Protein AF-A0A7W0YZZ7-F1 (afdb_monomer_lite)

pLDDT: mean 89.75, std 12.59, range [52.62, 98.5]

Radius of gyration: 14.71 Å; chains: 1; bounding box: 35×24×35 Å

Sequence (88 aa):
EGIAARTGGSAFRLEDLDDPELNVRYGSWYLRHLLDKYGSEERALAAYNGGQGNVDRGVMYPETRHYVDRVLELRGIYREAYASELGE

Structure (mmCIF, N/CA/C/O backbone):
data_AF-A0A7W0YZZ7-F1
#
_entry.id   AF-A0A7W0YZZ7-F1
#
loop_
_atom_site.group_PDB
_atom_site.id
_atom_site.type_symbol
_atom_site.label_atom_id
_atom_site.label_alt_id
_atom_site.label_comp_id
_atom_site.label_asym_id
_atom_site.label_entity_id
_atom_site.label_seq_id
_atom_site.pdbx_PDB_ins_code
_atom_site.Cartn_x
_atom_site.Cartn_y
_atom_site.Cartn_z
_atom_site.occupancy
_atom_site.B_iso_or_equiv
_atom_site.auth_seq_id
_atom_site.auth_comp_id
_atom_site.auth_asym_id
_atom_site.auth_atom_id
_atom_site.pdbx_PDB_model_num
ATOM 1 N N . GLU A 1 1 ? -4.348 -14.663 -16.794 1.00 53.47 1 GLU A N 1
ATOM 2 C CA . GLU A 1 1 ? -5.058 -13.428 -17.201 1.00 53.47 1 GLU A CA 1
ATOM 3 C C . GLU A 1 1 ? -4.428 -12.242 -16.489 1.00 53.47 1 GLU A C 1
ATOM 5 O O . GLU A 1 1 ? -4.019 -12.409 -15.346 1.00 53.47 1 GLU A O 1
ATOM 10 N N . GLY A 1 2 ? -4.278 -11.103 -17.169 1.00 63.75 2 GLY A N 1
ATOM 11 C CA . GLY A 1 2 ? -3.628 -9.907 -16.617 1.00 63.75 2 GLY A CA 1
ATOM 12 C C . GLY A 1 2 ? -4.571 -9.020 -15.800 1.00 63.75 2 GLY A C 1
ATOM 13 O O . GLY A 1 2 ? -5.783 -9.224 -15.815 1.00 63.75 2 GLY A O 1
ATOM 14 N N . ILE A 1 3 ? -3.997 -8.017 -15.128 1.00 65.31 3 ILE A N 1
ATOM 15 C CA . ILE A 1 3 ? -4.692 -7.080 -14.229 1.00 65.31 3 ILE A CA 1
ATOM 16 C C . ILE A 1 3 ? -5.934 -6.463 -14.897 1.00 65.31 3 ILE A C 1
ATOM 18 O O . ILE A 1 3 ? -7.025 -6.551 -14.346 1.00 65.31 3 ILE A O 1
ATOM 22 N N . ALA A 1 4 ? -5.805 -5.948 -16.124 1.00 62.22 4 ALA A N 1
ATOM 23 C CA . ALA A 1 4 ? -6.906 -5.282 -16.827 1.00 62.22 4 ALA A CA 1
ATOM 24 C C . ALA A 1 4 ? -8.133 -6.163 -17.085 1.00 62.22 4 ALA A C 1
ATOM 26 O O 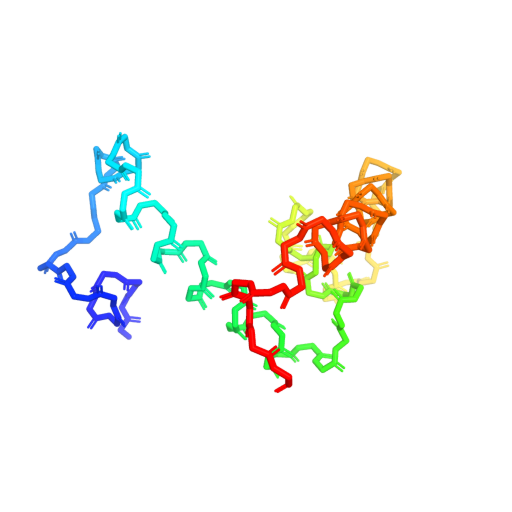. ALA A 1 4 ? -9.261 -5.725 -16.870 1.00 62.22 4 ALA A O 1
ATOM 27 N N . ALA A 1 5 ? -7.923 -7.429 -17.456 1.00 60.75 5 ALA A N 1
ATOM 28 C CA . ALA A 1 5 ? -9.022 -8.359 -17.707 1.00 60.75 5 ALA A CA 1
ATOM 29 C C . ALA A 1 5 ? -9.852 -8.643 -16.440 1.00 60.75 5 ALA A C 1
ATOM 31 O O . ALA A 1 5 ? -11.005 -9.050 -16.540 1.00 60.75 5 ALA A O 1
ATOM 32 N N . ARG A 1 6 ? -9.278 -8.426 -15.247 1.00 61.56 6 ARG A N 1
ATOM 33 C CA . ARG A 1 6 ? -9.933 -8.683 -13.956 1.00 61.56 6 ARG A CA 1
ATOM 34 C C . ARG A 1 6 ? -10.501 -7.440 -13.277 1.00 61.56 6 ARG A C 1
ATOM 36 O O . ARG A 1 6 ? -11.170 -7.580 -12.259 1.00 61.56 6 ARG A O 1
ATOM 43 N N . THR A 1 7 ? -10.275 -6.253 -13.833 1.00 62.31 7 THR A N 1
ATOM 44 C CA . THR A 1 7 ? -10.715 -4.972 -13.250 1.00 62.31 7 THR A CA 1
ATOM 45 C C . THR A 1 7 ? -11.600 -4.138 -14.185 1.00 62.31 7 THR A C 1
ATOM 47 O O . THR A 1 7 ? -11.946 -3.003 -13.857 1.00 62.31 7 THR A O 1
ATOM 50 N N . GLY A 1 8 ? -12.006 -4.701 -15.330 1.00 60.34 8 GLY A N 1
ATOM 51 C CA . GLY A 1 8 ? -12.928 -4.065 -16.279 1.00 60.34 8 GLY A CA 1
ATOM 52 C C . GLY A 1 8 ? -12.258 -3.233 -17.377 1.00 60.34 8 GLY A C 1
ATOM 53 O O . GLY A 1 8 ? -12.957 -2.535 -18.106 1.00 60.34 8 GLY A O 1
ATOM 54 N N . GLY A 1 9 ? -10.930 -3.311 -17.514 1.00 61.97 9 GLY A N 1
ATOM 55 C CA . GLY A 1 9 ? -10.187 -2.737 -18.637 1.00 61.97 9 GLY A CA 1
ATOM 56 C C . GLY A 1 9 ? -10.096 -3.706 -19.821 1.00 61.97 9 GLY A C 1
ATOM 57 O O . GLY A 1 9 ? -10.141 -4.925 -19.655 1.00 61.97 9 GLY A O 1
ATOM 58 N N . SER A 1 10 ? -9.941 -3.182 -21.039 1.00 64.56 10 SER A N 1
ATOM 59 C CA . SER A 1 10 ? -9.764 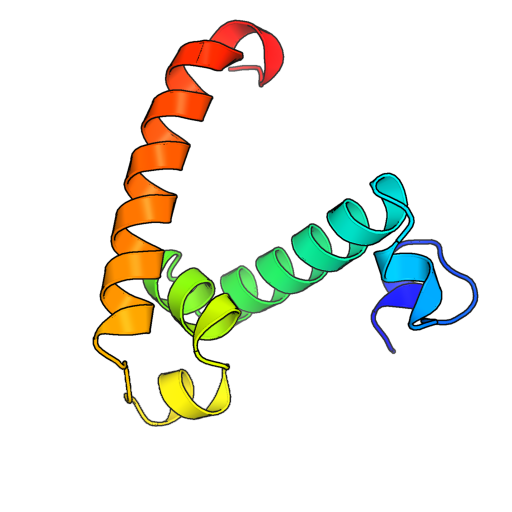-4.012 -22.244 1.00 64.56 10 SER A CA 1
ATOM 60 C C . SER A 1 10 ? -8.322 -4.520 -22.414 1.00 64.56 10 SER A C 1
ATOM 62 O O . SER A 1 10 ? -8.114 -5.603 -22.957 1.00 64.56 10 SER A O 1
ATOM 64 N N . ALA A 1 11 ? -7.331 -3.772 -21.911 1.00 73.44 11 ALA A N 1
ATOM 65 C CA . ALA A 1 11 ? -5.918 -4.141 -21.787 1.00 73.44 11 ALA A CA 1
ATOM 66 C C . ALA A 1 11 ? -5.227 -3.183 -20.801 1.00 73.44 11 ALA A C 1
ATOM 68 O O . ALA A 1 11 ? -5.623 -2.026 -20.730 1.00 73.44 11 ALA A O 1
ATOM 69 N N . PHE A 1 12 ? -4.202 -3.640 -20.069 1.00 76.38 12 PHE A N 1
ATOM 70 C CA . PHE A 1 12 ? -3.436 -2.760 -19.176 1.00 76.38 12 PHE A CA 1
ATOM 71 C C . PHE A 1 12 ? -2.569 -1.843 -20.028 1.00 76.38 12 PHE A C 1
ATOM 73 O O . PHE A 1 12 ? -1.761 -2.331 -20.826 1.00 76.38 12 PHE A O 1
ATOM 80 N N . ARG A 1 13 ? -2.724 -0.538 -19.836 1.00 82.88 13 ARG A N 1
ATOM 81 C CA . ARG A 1 13 ? -1.845 0.479 -20.402 1.00 82.88 13 ARG A CA 1
ATOM 82 C C . ARG A 1 13 ? -1.177 1.263 -19.286 1.00 82.88 13 ARG A C 1
ATOM 84 O O . ARG A 1 13 ? -1.743 1.419 -18.211 1.00 82.88 13 ARG A O 1
ATOM 91 N N . LEU A 1 14 ? 0.031 1.760 -19.541 1.00 81.06 14 LEU A N 1
ATOM 92 C CA . LEU A 1 14 ? 0.734 2.595 -18.564 1.00 81.06 14 LEU A CA 1
ATOM 93 C C . LEU A 1 14 ? -0.053 3.876 -18.277 1.00 81.06 14 LEU A C 1
ATOM 95 O O . LEU A 1 14 ? -0.156 4.272 -17.124 1.00 81.06 14 LEU A O 1
ATOM 99 N N . GLU A 1 15 ? -0.670 4.446 -19.309 1.00 86.75 15 GLU A N 1
ATOM 100 C CA . GLU A 1 15 ? -1.511 5.644 -19.215 1.00 86.75 15 GLU A CA 1
ATOM 101 C C . GLU A 1 15 ? -2.754 5.446 -18.325 1.00 86.75 15 GLU A C 1
ATOM 103 O O . GLU A 1 15 ? -3.264 6.410 -17.766 1.00 86.75 15 GLU A O 1
ATOM 108 N N . ASP A 1 16 ? -3.229 4.207 -18.127 1.00 85.69 16 ASP A N 1
ATOM 109 C CA . ASP A 1 16 ? -4.345 3.929 -17.207 1.00 85.69 16 ASP A CA 1
ATOM 110 C C . ASP A 1 16 ? -3.979 4.265 -15.752 1.00 85.69 16 ASP A C 1
ATOM 112 O O . ASP A 1 16 ? -4.859 4.451 -14.916 1.00 85.69 16 ASP A O 1
ATOM 116 N N . LEU A 1 17 ? -2.682 4.308 -15.421 1.00 87.06 17 LEU A N 1
ATOM 117 C CA . LEU A 1 17 ? -2.223 4.664 -14.081 1.00 87.06 17 LEU A CA 1
ATOM 118 C C . LEU A 1 17 ? -2.421 6.152 -13.772 1.00 87.06 17 LEU A C 1
ATOM 120 O O . LEU A 1 17 ? -2.406 6.496 -12.589 1.00 87.06 17 LEU A O 1
ATOM 124 N N . ASP A 1 18 ? -2.631 6.988 -14.795 1.00 92.44 18 ASP A N 1
ATOM 125 C CA . ASP A 1 18 ? -2.953 8.411 -14.654 1.00 92.44 18 ASP A CA 1
ATOM 126 C C . ASP A 1 18 ? -4.454 8.645 -14.403 1.00 92.44 18 ASP A C 1
ATOM 128 O O . ASP A 1 18 ? -4.839 9.715 -13.928 1.00 92.44 18 ASP A O 1
ATOM 132 N N . ASP A 1 19 ? -5.307 7.651 -14.682 1.00 93.12 19 ASP A N 1
ATOM 133 C CA . ASP A 1 19 ? -6.727 7.674 -14.335 1.00 93.12 19 ASP A CA 1
ATOM 134 C C . ASP A 1 19 ? -6.918 7.206 -12.877 1.00 93.12 19 ASP A C 1
ATOM 136 O O . ASP A 1 19 ? -6.623 6.049 -12.554 1.00 93.12 19 ASP A O 1
ATOM 140 N N . PRO A 1 20 ? -7.417 8.063 -11.964 1.00 94.62 20 PRO A N 1
ATOM 141 C CA . PRO A 1 20 ? -7.532 7.704 -10.553 1.00 94.62 20 PRO A CA 1
ATOM 142 C C . PRO A 1 20 ? -8.449 6.504 -10.289 1.00 94.62 20 PRO A C 1
ATOM 144 O O . PRO A 1 20 ? -8.201 5.733 -9.362 1.00 94.62 20 PRO A O 1
ATOM 147 N N . GLU A 1 21 ? -9.504 6.326 -11.086 1.00 92.06 21 GLU A N 1
ATOM 148 C CA . GLU A 1 21 ? -10.464 5.243 -10.898 1.00 92.06 21 GLU A CA 1
ATOM 149 C C . GLU A 1 21 ? -9.856 3.896 -11.306 1.00 92.06 21 GLU A C 1
ATOM 151 O O . GLU A 1 21 ? -9.940 2.916 -10.557 1.00 92.06 21 GLU A O 1
ATOM 156 N N . LEU A 1 22 ? -9.189 3.842 -12.460 1.00 89.69 22 LEU A N 1
ATOM 157 C CA . LEU A 1 22 ? -8.478 2.648 -12.914 1.00 89.69 22 LEU A CA 1
ATOM 158 C C . LEU A 1 22 ? -7.287 2.323 -12.012 1.00 89.69 22 LEU A C 1
ATOM 160 O O . LEU A 1 22 ? -7.099 1.156 -11.658 1.00 89.69 22 LEU A O 1
ATOM 164 N N . ASN A 1 23 ? -6.533 3.334 -11.573 1.00 89.88 23 ASN A N 1
ATOM 165 C CA . ASN A 1 23 ? -5.404 3.158 -10.664 1.00 89.88 23 ASN A CA 1
ATOM 166 C C . ASN A 1 23 ? -5.839 2.500 -9.344 1.00 89.88 23 ASN A C 1
ATOM 168 O O . ASN A 1 23 ? -5.268 1.479 -8.948 1.00 89.88 23 ASN A O 1
ATOM 172 N N . VAL A 1 24 ? -6.908 3.010 -8.714 1.00 93.62 24 VAL A N 1
ATOM 173 C CA . VAL A 1 24 ? -7.470 2.420 -7.488 1.00 93.62 24 VAL A CA 1
ATOM 174 C C . VAL A 1 24 ? -7.942 0.991 -7.743 1.00 93.62 24 VAL A C 1
ATOM 176 O O . VAL A 1 24 ? -7.595 0.096 -6.973 1.00 93.62 24 VAL A O 1
ATOM 179 N N . ARG A 1 25 ? -8.659 0.725 -8.842 1.00 91.50 25 ARG A N 1
ATOM 180 C CA . ARG A 1 25 ? -9.120 -0.637 -9.174 1.00 91.50 25 ARG A CA 1
ATOM 181 C C . ARG A 1 25 ? -7.959 -1.620 -9.342 1.00 91.50 25 ARG A C 1
ATOM 183 O O . ARG A 1 25 ? -8.012 -2.724 -8.796 1.00 91.50 25 ARG A O 1
ATOM 190 N N . TYR A 1 26 ? -6.910 -1.238 -10.068 1.00 91.56 26 TYR A N 1
ATOM 191 C CA . TYR A 1 26 ? -5.714 -2.064 -10.249 1.00 91.56 26 TYR A CA 1
ATOM 192 C C . TYR A 1 26 ? -4.980 -2.299 -8.924 1.00 91.56 26 TYR A C 1
ATOM 194 O O . TYR A 1 26 ? -4.641 -3.443 -8.607 1.00 91.56 26 TYR A O 1
ATOM 202 N N . GLY A 1 27 ? -4.788 -1.243 -8.129 1.00 93.44 27 GLY A N 1
ATOM 203 C CA . GLY A 1 27 ? -4.157 -1.317 -6.814 1.00 93.44 27 GLY A CA 1
ATOM 204 C C . GLY A 1 27 ? -4.925 -2.220 -5.850 1.00 93.44 27 GLY A C 1
ATOM 205 O O . GLY A 1 27 ? -4.337 -3.117 -5.246 1.00 93.44 27 GLY A O 1
ATOM 206 N N . SER A 1 28 ? -6.249 -2.063 -5.758 1.00 94.88 28 SER A N 1
ATOM 207 C CA . SER A 1 28 ? -7.113 -2.899 -4.915 1.00 94.88 28 SER A CA 1
ATOM 208 C C . SER A 1 28 ? -7.109 -4.364 -5.345 1.00 94.88 28 SER A C 1
ATOM 210 O O . SER A 1 28 ? -7.030 -5.251 -4.493 1.00 94.88 28 SER A O 1
ATOM 212 N N . TRP A 1 29 ? -7.152 -4.640 -6.653 1.00 93.69 29 TRP A N 1
ATOM 213 C CA . TRP A 1 29 ? -7.050 -6.008 -7.161 1.00 93.69 29 TRP A CA 1
ATOM 214 C C . TRP A 1 29 ? -5.712 -6.648 -6.780 1.00 93.69 29 TRP A C 1
ATOM 216 O O . TRP A 1 29 ? -5.679 -7.772 -6.275 1.00 93.69 29 TRP A O 1
ATOM 226 N N . TYR A 1 30 ? -4.608 -5.923 -6.978 1.00 95.12 30 TYR A N 1
ATOM 227 C CA . TYR A 1 30 ? -3.281 -6.434 -6.659 1.00 95.12 30 TYR A CA 1
ATOM 228 C C . TYR A 1 30 ? -3.100 -6.630 -5.150 1.00 95.12 30 TYR A C 1
ATOM 230 O O . TYR A 1 30 ? -2.595 -7.666 -4.722 1.00 95.12 30 TYR A O 1
ATOM 238 N N . LEU A 1 31 ? -3.593 -5.698 -4.332 1.00 97.19 31 LEU A N 1
ATOM 239 C CA . LEU A 1 31 ? -3.586 -5.831 -2.879 1.00 97.19 31 LEU A CA 1
ATOM 240 C C . LEU A 1 31 ? -4.377 -7.064 -2.420 1.00 97.19 31 LEU A C 1
ATOM 242 O O . LEU A 1 31 ? -3.868 -7.831 -1.605 1.00 97.19 31 LEU A O 1
ATOM 246 N N . ARG A 1 32 ? -5.575 -7.314 -2.974 1.00 96.75 32 ARG A N 1
ATOM 247 C CA . ARG A 1 32 ? -6.342 -8.540 -2.687 1.00 96.75 32 ARG A CA 1
ATOM 248 C C . ARG A 1 32 ? -5.544 -9.792 -3.048 1.00 96.75 32 ARG A C 1
ATOM 250 O O . ARG A 1 32 ? -5.446 -10.689 -2.221 1.00 96.75 32 ARG A O 1
ATOM 257 N N . HIS A 1 33 ? -4.929 -9.830 -4.230 1.00 96.19 33 HIS A N 1
ATOM 258 C CA . HIS A 1 33 ? -4.090 -10.957 -4.644 1.00 96.19 33 HIS A CA 1
ATOM 259 C C . HIS A 1 33 ? -2.953 -11.243 -3.644 1.00 96.19 33 HIS A C 1
ATOM 261 O O . HIS A 1 33 ? -2.677 -12.403 -3.337 1.00 96.19 33 HIS A O 1
ATOM 267 N N . LEU A 1 34 ? -2.308 -10.201 -3.107 1.00 98.06 34 LEU A N 1
ATOM 268 C CA . LEU A 1 34 ? -1.253 -10.351 -2.101 1.00 98.06 34 LEU A CA 1
ATOM 269 C C . LEU A 1 34 ? -1.795 -10.812 -0.745 1.00 98.06 34 LEU A C 1
ATOM 271 O O . LEU A 1 34 ? -1.177 -11.663 -0.106 1.00 98.06 34 LEU A O 1
ATOM 275 N N . LEU A 1 35 ? -2.941 -10.281 -0.314 1.00 98.38 35 LEU A N 1
ATOM 276 C CA . LEU A 1 35 ? -3.612 -10.720 0.910 1.00 98.38 35 LEU A CA 1
ATOM 277 C C . LEU A 1 35 ? -3.952 -12.213 0.839 1.00 98.38 35 LEU A C 1
ATOM 279 O O . LEU A 1 35 ? -3.636 -12.949 1.772 1.00 98.38 35 LEU A O 1
ATOM 283 N N . ASP A 1 36 ? -4.496 -12.668 -0.291 1.00 97.94 36 ASP A N 1
ATOM 284 C CA . ASP A 1 36 ? -4.828 -14.076 -0.519 1.00 97.94 36 ASP A CA 1
ATOM 285 C C . ASP A 1 36 ? -3.568 -14.958 -0.558 1.00 97.94 36 ASP A C 1
ATOM 287 O O . ASP A 1 36 ? -3.557 -16.053 0.002 1.00 97.94 36 ASP A O 1
ATOM 291 N N . LYS A 1 37 ? -2.481 -14.477 -1.181 1.00 97.75 37 LYS A N 1
ATOM 292 C CA . LYS A 1 37 ? -1.204 -15.207 -1.254 1.00 97.75 37 LYS A CA 1
ATOM 293 C C . LYS A 1 37 ? -0.558 -15.390 0.119 1.00 97.75 37 LYS A C 1
ATOM 295 O O . LYS A 1 37 ? -0.030 -16.464 0.402 1.00 97.75 37 LYS A O 1
ATOM 300 N N . TYR A 1 38 ? -0.514 -14.336 0.934 1.00 97.88 38 TYR A N 1
ATOM 301 C CA . TYR A 1 38 ? 0.284 -14.334 2.162 1.00 97.88 38 TYR A CA 1
ATOM 302 C C . TYR A 1 38 ? -0.509 -14.649 3.429 1.00 97.88 38 TYR A C 1
ATOM 304 O O . TYR A 1 38 ? 0.113 -15.007 4.429 1.00 97.88 38 TYR A O 1
ATOM 312 N N . GLY A 1 39 ? -1.836 -14.474 3.434 1.00 97.38 39 GLY A N 1
ATOM 313 C CA . GLY A 1 39 ? -2.682 -14.661 4.623 1.00 97.38 39 GLY A CA 1
ATOM 314 C C . GLY A 1 39 ? -2.335 -13.735 5.799 1.00 97.38 39 GLY A C 1
ATOM 315 O O . GLY A 1 39 ? -2.828 -13.915 6.907 1.00 97.38 39 GLY A O 1
ATOM 316 N N . SER A 1 40 ? -1.461 -12.757 5.570 1.00 97.44 40 SER A N 1
ATOM 317 C CA . SER A 1 40 ? -0.945 -11.813 6.551 1.00 97.44 40 SER A CA 1
ATOM 318 C C . SER A 1 40 ? -0.934 -10.441 5.904 1.00 97.44 40 SER A C 1
ATOM 320 O O . SER A 1 40 ? -0.283 -10.233 4.878 1.00 97.44 40 SER A O 1
ATOM 322 N N . GLU A 1 41 ? -1.665 -9.513 6.509 1.00 97.50 41 GLU A N 1
ATOM 323 C CA . GLU A 1 41 ? -1.766 -8.137 6.031 1.00 97.50 41 GLU A CA 1
ATOM 324 C C . GLU A 1 41 ? -0.401 -7.445 6.027 1.00 97.50 41 GLU A C 1
ATOM 326 O O . GLU A 1 41 ? -0.031 -6.827 5.035 1.00 97.50 41 GLU A O 1
ATOM 331 N N . GLU A 1 42 ? 0.398 -7.645 7.076 1.00 97.69 42 GLU A N 1
ATOM 332 C CA . GLU A 1 42 ? 1.764 -7.126 7.167 1.00 97.69 42 GLU A CA 1
ATOM 333 C C . GLU A 1 42 ? 2.633 -7.612 5.996 1.00 97.69 42 GLU A C 1
ATOM 335 O O . GLU A 1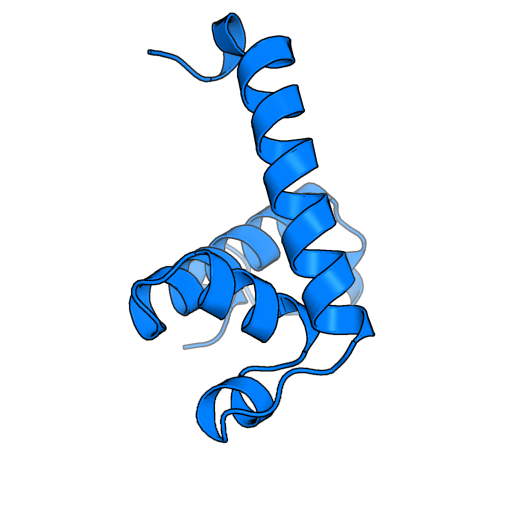 42 ? 3.268 -6.817 5.302 1.00 97.69 42 GLU A O 1
ATOM 340 N N . ARG A 1 43 ? 2.611 -8.923 5.709 1.00 98.00 43 ARG A N 1
ATOM 341 C CA . ARG A 1 43 ? 3.374 -9.505 4.593 1.00 98.00 43 ARG A CA 1
ATOM 342 C C . ARG A 1 43 ? 2.847 -9.053 3.234 1.00 98.00 43 ARG A C 1
ATOM 344 O O . ARG A 1 43 ? 3.644 -8.858 2.319 1.00 98.00 43 ARG A O 1
ATOM 351 N N . ALA A 1 44 ? 1.535 -8.872 3.096 1.00 98.44 44 ALA A N 1
ATOM 352 C CA . ALA A 1 44 ? 0.927 -8.365 1.873 1.00 98.44 44 ALA A CA 1
ATOM 353 C C . ALA A 1 44 ? 1.345 -6.913 1.600 1.00 98.44 44 ALA A C 1
ATOM 355 O O . ALA A 1 44 ? 1.792 -6.611 0.496 1.00 98.44 44 ALA A O 1
ATOM 356 N N . LEU A 1 45 ? 1.289 -6.039 2.609 1.00 98.44 45 LEU A N 1
ATOM 357 C CA . LEU A 1 45 ? 1.757 -4.654 2.513 1.00 98.44 45 LEU A CA 1
ATOM 358 C C . LEU A 1 45 ? 3.261 -4.586 2.224 1.00 98.44 45 LEU A C 1
ATOM 360 O O . LEU A 1 45 ? 3.697 -3.825 1.357 1.00 98.44 45 LEU A O 1
ATOM 364 N N . ALA A 1 46 ? 4.051 -5.441 2.877 1.00 98.38 46 ALA A N 1
ATOM 365 C CA . ALA A 1 46 ? 5.479 -5.536 2.611 1.00 98.38 46 ALA A CA 1
ATOM 366 C C . ALA A 1 46 ? 5.762 -5.963 1.163 1.00 98.38 46 ALA A C 1
ATOM 368 O O . ALA A 1 46 ? 6.660 -5.423 0.524 1.00 98.38 46 ALA A O 1
ATOM 369 N N . ALA A 1 47 ? 4.988 -6.904 0.619 1.00 98.31 47 ALA A N 1
ATOM 370 C CA . ALA A 1 47 ? 5.137 -7.362 -0.758 1.00 98.31 47 ALA A CA 1
ATOM 371 C C . ALA A 1 47 ? 4.629 -6.340 -1.785 1.00 98.31 47 ALA A C 1
ATOM 373 O O . ALA A 1 47 ? 5.138 -6.307 -2.907 1.00 98.31 47 ALA A O 1
ATOM 374 N N . TYR A 1 48 ? 3.654 -5.510 -1.407 1.00 97.75 48 TYR A N 1
ATOM 375 C CA . TYR A 1 48 ? 3.135 -4.426 -2.237 1.00 97.75 48 TYR A CA 1
ATOM 376 C C . TYR A 1 48 ? 4.211 -3.359 -2.476 1.00 97.75 48 TYR A C 1
ATOM 378 O O . TYR A 1 48 ? 4.422 -2.950 -3.613 1.00 97.75 48 TYR A O 1
ATOM 386 N N . ASN A 1 49 ? 4.933 -2.957 -1.424 1.00 98.38 49 ASN A N 1
ATOM 387 C CA . ASN A 1 49 ? 6.008 -1.965 -1.516 1.00 98.38 49 ASN A CA 1
ATOM 388 C C . ASN A 1 49 ? 7.356 -2.574 -1.937 1.00 98.38 49 ASN A C 1
ATOM 390 O O . ASN A 1 49 ? 7.990 -2.106 -2.877 1.00 98.38 49 ASN A O 1
ATOM 394 N N . GLY A 1 50 ? 7.799 -3.618 -1.240 1.00 96.81 50 GLY A N 1
ATOM 395 C CA . GLY A 1 50 ? 9.135 -4.198 -1.386 1.00 96.81 50 GLY A CA 1
ATOM 396 C C . GLY A 1 50 ? 9.234 -5.314 -2.426 1.00 96.81 50 GLY A C 1
ATOM 397 O O . GLY A 1 50 ? 10.325 -5.832 -2.666 1.00 96.81 50 GLY A O 1
ATOM 398 N N . GLY A 1 51 ? 8.116 -5.706 -3.039 1.00 97.25 51 GLY A N 1
ATOM 399 C CA . GLY A 1 51 ? 8.046 -6.772 -4.031 1.00 97.25 51 GLY A CA 1
ATOM 400 C C . GLY A 1 51 ? 7.959 -8.179 -3.428 1.00 97.25 51 GLY A C 1
ATOM 401 O O . GLY A 1 51 ? 8.689 -8.553 -2.507 1.00 97.25 51 GLY A O 1
ATOM 402 N N . GLN A 1 52 ? 7.098 -9.008 -4.021 1.00 97.31 52 GLN A N 1
ATOM 403 C CA . GLN A 1 52 ? 6.823 -10.382 -3.579 1.00 97.31 52 GLN A CA 1
ATOM 404 C C . GLN A 1 52 ? 8.078 -11.250 -3.457 1.00 97.31 52 GLN A C 1
ATOM 406 O O . GLN A 1 52 ? 8.254 -11.944 -2.463 1.00 97.31 52 GLN A O 1
ATOM 411 N N . GLY A 1 53 ? 8.988 -11.178 -4.435 1.00 97.56 53 GLY A N 1
ATOM 412 C CA . GLY A 1 53 ? 10.194 -12.009 -4.443 1.00 97.56 53 GLY A CA 1
ATOM 413 C C . GLY A 1 53 ? 11.114 -11.766 -3.242 1.00 97.56 53 GLY A C 1
ATOM 414 O O . GLY A 1 53 ? 11.804 -12.685 -2.812 1.00 97.56 53 GLY A O 1
ATOM 415 N N . ASN A 1 54 ? 11.117 -10.555 -2.677 1.00 97.00 54 ASN A N 1
ATOM 416 C CA . ASN A 1 54 ? 11.870 -10.262 -1.459 1.00 97.00 54 ASN A CA 1
ATOM 417 C C . ASN A 1 54 ? 11.190 -10.884 -0.239 1.00 97.00 54 ASN A C 1
ATOM 419 O O . ASN A 1 54 ? 11.837 -11.613 0.508 1.00 97.00 54 ASN A O 1
ATOM 423 N N . VAL A 1 55 ? 9.878 -10.694 -0.102 1.00 96.94 55 VAL A N 1
ATOM 424 C CA . VAL A 1 55 ? 9.087 -11.257 1.003 1.00 96.94 55 VAL A CA 1
ATOM 425 C C . VAL A 1 55 ? 9.079 -12.791 0.989 1.00 96.94 55 VAL A C 1
ATOM 427 O O . VAL A 1 55 ? 9.152 -13.420 2.049 1.00 96.94 55 VAL A O 1
ATOM 430 N N . ASP A 1 56 ? 9.064 -13.402 -0.197 1.00 97.12 56 ASP A N 1
ATOM 431 C CA . ASP A 1 56 ? 9.162 -14.854 -0.398 1.00 97.12 56 ASP A CA 1
ATOM 432 C C . ASP A 1 56 ? 10.531 -15.396 0.049 1.00 97.12 56 ASP A C 1
ATOM 434 O O . ASP A 1 56 ? 10.617 -16.488 0.603 1.00 97.12 56 ASP A O 1
ATOM 438 N N . ARG A 1 57 ? 11.601 -14.606 -0.118 1.00 97.44 57 ARG A N 1
ATOM 439 C CA . ARG A 1 57 ? 12.950 -14.912 0.391 1.00 97.44 57 ARG A CA 1
ATOM 440 C C . ARG A 1 57 ? 13.155 -14.534 1.864 1.00 97.44 57 ARG A C 1
ATOM 442 O O . ARG A 1 57 ? 14.259 -14.691 2.374 1.00 97.44 57 ARG A O 1
ATOM 449 N N . GLY A 1 58 ? 12.133 -14.004 2.538 1.00 95.06 58 GLY A N 1
ATOM 450 C CA . GLY A 1 58 ? 12.243 -13.509 3.914 1.00 95.06 58 GLY A CA 1
ATOM 451 C C . GLY A 1 58 ? 13.035 -12.203 4.052 1.00 95.06 58 GLY A C 1
ATOM 452 O O . GLY A 1 58 ? 13.454 -11.851 5.150 1.00 95.06 58 GLY A O 1
ATOM 453 N N . VAL A 1 59 ? 13.246 -11.475 2.953 1.00 95.38 59 VAL A N 1
ATOM 454 C CA . VAL A 1 59 ? 13.934 -10.181 2.942 1.00 95.38 59 VAL A CA 1
ATOM 455 C C . VAL A 1 59 ? 12.919 -9.064 3.140 1.00 95.38 59 VAL A C 1
ATOM 457 O O . VAL A 1 59 ? 11.944 -8.952 2.400 1.00 95.38 59 VAL A O 1
ATOM 460 N N . MET A 1 60 ? 13.197 -8.195 4.108 1.00 94.38 60 MET A N 1
ATOM 461 C CA . MET A 1 60 ? 12.426 -6.982 4.346 1.00 94.38 60 MET A CA 1
ATOM 462 C C . MET A 1 60 ? 13.381 -5.813 4.586 1.00 94.38 60 MET A C 1
ATOM 464 O O . MET A 1 60 ? 14.169 -5.825 5.538 1.00 94.38 60 MET A O 1
ATOM 468 N N . TYR A 1 61 ? 13.330 -4.806 3.716 1.00 95.62 61 TYR A N 1
ATOM 469 C CA . TYR A 1 61 ? 14.159 -3.609 3.845 1.00 95.62 61 TYR A CA 1
ATOM 470 C C . TYR A 1 61 ? 13.633 -2.685 4.956 1.00 95.62 61 TYR A C 1
ATOM 472 O O . TYR A 1 61 ? 12.441 -2.726 5.269 1.00 95.62 61 TYR A O 1
ATOM 480 N N . PRO A 1 62 ? 14.488 -1.834 5.557 1.00 97.88 62 PRO A N 1
ATOM 481 C CA . PRO A 1 62 ? 14.043 -0.829 6.525 1.00 97.88 62 PRO A CA 1
ATOM 482 C C . PRO A 1 62 ? 12.934 0.084 5.989 1.00 97.88 62 PRO A C 1
ATOM 484 O O . PRO A 1 62 ? 11.982 0.365 6.708 1.00 97.88 62 PRO A O 1
ATOM 487 N N . GLU A 1 63 ? 13.022 0.485 4.719 1.00 97.75 63 GLU A N 1
ATOM 488 C CA . GLU A 1 63 ? 11.985 1.277 4.047 1.00 97.75 63 GLU A CA 1
ATOM 489 C C . GLU A 1 63 ? 10.642 0.541 4.012 1.00 97.75 63 GLU A C 1
ATOM 491 O O . GLU A 1 63 ? 9.616 1.114 4.364 1.00 97.75 63 GLU A O 1
ATOM 496 N N . THR A 1 64 ? 10.653 -0.749 3.667 1.00 98.19 64 THR A N 1
ATOM 497 C CA . THR A 1 64 ? 9.441 -1.572 3.633 1.00 98.19 64 THR A CA 1
ATOM 498 C C . THR A 1 64 ? 8.822 -1.723 5.020 1.00 98.19 64 THR A C 1
ATOM 500 O O . THR A 1 64 ? 7.606 -1.646 5.134 1.00 98.19 64 THR A O 1
ATOM 503 N N . ARG A 1 65 ? 9.627 -1.866 6.085 1.00 97.75 65 ARG A N 1
ATOM 504 C CA . ARG A 1 65 ? 9.104 -1.849 7.467 1.00 97.75 65 ARG A CA 1
ATOM 505 C C . ARG A 1 65 ? 8.390 -0.537 7.774 1.00 97.75 65 ARG A C 1
ATOM 507 O O . ARG A 1 65 ? 7.232 -0.550 8.166 1.00 97.75 65 ARG A O 1
ATOM 514 N N . HIS A 1 66 ? 9.051 0.585 7.497 1.00 98.31 66 HIS A N 1
ATOM 515 C CA . HIS A 1 66 ? 8.473 1.904 7.736 1.00 98.31 66 HIS A CA 1
ATOM 516 C C . HIS A 1 66 ? 7.193 2.144 6.920 1.00 98.31 66 HIS A C 1
ATOM 518 O O . HIS A 1 66 ? 6.234 2.729 7.419 1.00 98.31 66 HIS A O 1
ATOM 524 N N . TYR A 1 67 ? 7.154 1.664 5.674 1.00 98.25 67 TYR A N 1
ATOM 525 C CA . TYR A 1 67 ? 5.957 1.703 4.840 1.00 98.25 67 TYR A CA 1
ATOM 526 C C . TYR A 1 67 ? 4.797 0.934 5.482 1.00 98.25 67 TYR A C 1
ATOM 528 O O . TYR A 1 67 ? 3.691 1.463 5.568 1.00 98.25 67 TYR A O 1
ATOM 536 N N . VAL A 1 68 ? 5.048 -0.294 5.943 1.00 98.31 68 VAL A N 1
ATOM 537 C CA . VAL A 1 68 ? 4.029 -1.136 6.582 1.00 98.31 68 VAL A CA 1
ATOM 538 C C . VAL A 1 68 ? 3.486 -0.465 7.841 1.00 98.31 68 VAL A C 1
ATOM 540 O O . VAL A 1 68 ? 2.271 -0.305 7.954 1.00 98.31 68 VAL A O 1
ATOM 543 N N . ASP A 1 69 ? 4.370 0.001 8.726 1.00 98.38 69 ASP A N 1
ATOM 544 C CA . ASP A 1 69 ? 3.987 0.688 9.964 1.00 98.38 69 ASP A CA 1
ATOM 545 C C . ASP A 1 69 ? 3.085 1.896 9.670 1.00 98.38 69 ASP A C 1
ATOM 547 O O . ASP A 1 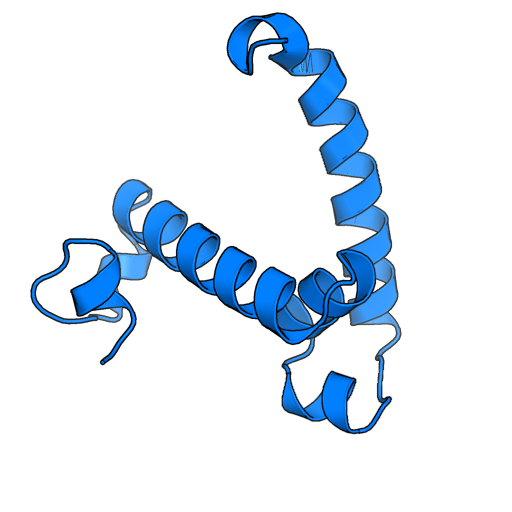69 ? 1.993 2.025 10.229 1.00 98.38 69 ASP A O 1
ATOM 551 N N . ARG A 1 70 ? 3.490 2.734 8.706 1.00 98.50 70 ARG A N 1
ATOM 552 C CA . ARG A 1 70 ? 2.733 3.919 8.292 1.00 98.50 70 ARG A CA 1
ATOM 553 C C . ARG A 1 70 ? 1.358 3.569 7.723 1.00 98.50 70 ARG A C 1
ATOM 555 O O . ARG A 1 70 ? 0.387 4.269 7.998 1.00 98.50 70 ARG A O 1
ATOM 562 N N . VAL A 1 71 ? 1.252 2.524 6.901 1.00 98.25 71 VAL A N 1
ATOM 563 C CA . VAL A 1 71 ? -0.038 2.125 6.313 1.00 98.25 71 VAL A CA 1
ATOM 564 C C . VAL A 1 71 ? -0.990 1.595 7.384 1.00 98.25 71 VAL A C 1
ATOM 566 O O . VAL A 1 71 ? -2.175 1.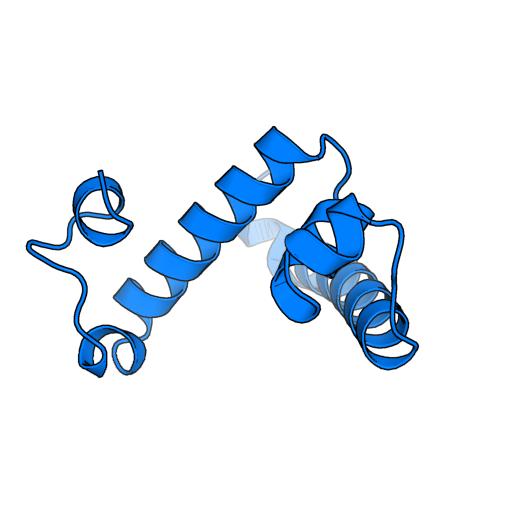922 7.350 1.00 98.25 71 VAL A O 1
ATOM 569 N N . LEU A 1 72 ? -0.493 0.821 8.351 1.00 97.75 72 LEU A N 1
ATOM 570 C CA . LEU A 1 72 ? -1.312 0.306 9.452 1.00 97.75 72 LEU A CA 1
ATOM 571 C C . LEU A 1 72 ? -1.814 1.431 10.368 1.00 97.75 72 LEU A C 1
ATOM 573 O O . LEU A 1 72 ? -2.982 1.409 10.765 1.00 97.75 72 LEU A O 1
ATOM 577 N N . GLU A 1 73 ? -0.969 2.427 10.648 1.00 97.88 73 GLU A N 1
ATOM 578 C CA . GLU A 1 73 ? -1.355 3.642 11.374 1.00 97.88 73 GLU A CA 1
ATOM 579 C C . GLU A 1 73 ? -2.447 4.412 10.620 1.00 97.88 73 GLU A C 1
ATOM 581 O O . GLU A 1 73 ? -3.530 4.657 11.158 1.00 97.88 73 GLU A O 1
ATOM 586 N N . LEU A 1 74 ? -2.206 4.724 9.342 1.00 97.25 74 LEU A N 1
ATOM 587 C CA . LEU A 1 74 ? -3.170 5.435 8.503 1.00 97.25 74 LEU A CA 1
ATOM 588 C C . LEU A 1 74 ? -4.495 4.685 8.410 1.00 97.25 74 LEU A C 1
ATOM 590 O O . LEU A 1 74 ? -5.547 5.306 8.496 1.00 97.25 74 LEU A O 1
ATOM 594 N N . ARG A 1 75 ? -4.477 3.357 8.280 1.00 95.25 75 ARG A N 1
ATOM 595 C CA . ARG A 1 75 ? -5.702 2.551 8.251 1.00 95.25 75 ARG A CA 1
ATOM 596 C C . ARG A 1 75 ? -6.546 2.749 9.513 1.00 95.25 75 ARG A C 1
ATOM 598 O O . ARG A 1 75 ? -7.767 2.787 9.401 1.00 95.25 75 ARG A O 1
ATOM 605 N N . GLY A 1 76 ? -5.923 2.852 10.689 1.00 95.00 76 GLY A N 1
ATOM 606 C CA . GLY A 1 76 ? -6.627 3.168 11.937 1.00 95.00 76 GLY A CA 1
ATOM 607 C C . GLY A 1 76 ? -7.327 4.522 11.853 1.00 95.00 76 GLY A C 1
ATOM 608 O O . GLY A 1 76 ? -8.540 4.599 12.03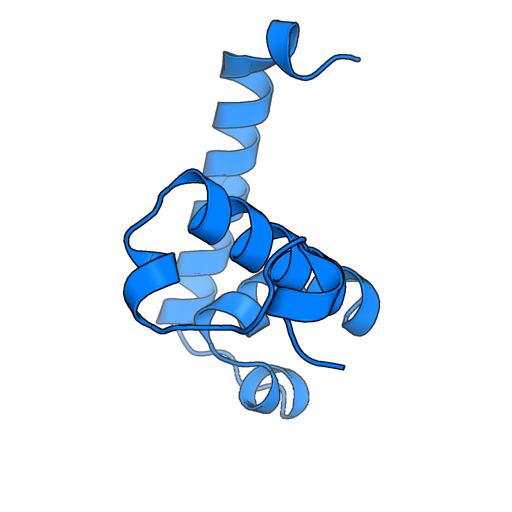0 1.00 95.00 76 GLY A O 1
ATOM 609 N N . ILE A 1 77 ? -6.582 5.550 11.443 1.00 95.94 77 ILE A N 1
ATOM 610 C CA . ILE A 1 77 ? -7.101 6.912 11.259 1.00 95.94 77 ILE A CA 1
ATOM 611 C C . ILE A 1 77 ? -8.257 6.936 10.250 1.00 95.94 77 ILE A C 1
ATOM 613 O O . ILE A 1 77 ? -9.304 7.506 10.534 1.00 95.94 77 ILE A O 1
ATOM 617 N N . TYR A 1 78 ? -8.104 6.297 9.086 1.00 94.00 78 TYR A N 1
ATOM 618 C CA . TYR A 1 78 ? -9.151 6.246 8.063 1.00 94.00 78 TYR A CA 1
ATOM 619 C C . TYR A 1 78 ? -10.390 5.487 8.546 1.00 94.00 78 TYR A C 1
ATOM 621 O O . TYR A 1 78 ? -11.506 5.910 8.261 1.00 94.00 78 TYR A O 1
ATOM 629 N N . ARG A 1 79 ? -10.221 4.393 9.299 1.00 92.69 79 ARG A N 1
ATOM 630 C CA . ARG A 1 79 ? -11.350 3.647 9.869 1.00 92.69 79 ARG A CA 1
ATOM 631 C C . ARG A 1 79 ? -12.150 4.502 10.849 1.00 92.69 79 ARG A C 1
ATOM 633 O O . ARG A 1 79 ? -13.369 4.417 10.846 1.00 92.69 79 ARG A O 1
ATOM 640 N N . GLU A 1 80 ? -11.479 5.305 11.669 1.00 93.19 80 GLU A N 1
ATOM 641 C CA . GLU A 1 80 ? -12.135 6.200 12.626 1.00 93.19 80 GLU A CA 1
ATOM 642 C C . GLU A 1 80 ? -12.782 7.402 11.931 1.00 93.19 80 GLU A C 1
ATOM 644 O O . GLU A 1 80 ? -13.960 7.681 12.143 1.00 93.19 80 GLU A O 1
ATOM 649 N N . ALA A 1 81 ? -12.032 8.088 11.067 1.00 94.81 81 ALA A N 1
ATOM 650 C CA . ALA A 1 81 ? -12.487 9.300 10.392 1.00 94.81 81 ALA A CA 1
ATOM 651 C C . ALA A 1 81 ? -13.656 9.045 9.428 1.00 94.81 81 ALA A C 1
ATOM 653 O O . ALA A 1 81 ? -14.522 9.904 9.287 1.00 94.81 81 ALA A O 1
ATOM 654 N N . TYR A 1 82 ? -13.693 7.868 8.796 1.00 93.56 82 TYR A N 1
ATOM 655 C CA . TYR A 1 82 ? -14.695 7.498 7.792 1.00 93.56 82 TYR A CA 1
ATOM 656 C C . TYR A 1 82 ? -15.615 6.360 8.255 1.00 93.56 82 TYR A C 1
ATOM 658 O O . TYR A 1 82 ? -16.246 5.703 7.428 1.00 93.56 82 TYR A O 1
ATOM 666 N N . ALA A 1 83 ? -15.728 6.121 9.568 1.00 89.75 83 ALA A N 1
ATOM 667 C CA . ALA A 1 83 ? -16.539 5.033 10.126 1.00 89.75 83 ALA A CA 1
ATOM 668 C C . ALA A 1 83 ? -17.980 5.020 9.577 1.00 89.75 83 ALA A C 1
ATOM 670 O O . ALA A 1 83 ? -18.495 3.975 9.189 1.00 89.75 83 ALA A O 1
ATOM 671 N N . SER A 1 84 ? -18.610 6.195 9.463 1.00 89.81 84 SER A N 1
ATOM 672 C CA . SER A 1 84 ? -19.976 6.349 8.944 1.00 89.81 84 SER A CA 1
ATOM 673 C C . SER A 1 84 ? -20.129 6.065 7.446 1.00 89.81 84 SER A C 1
ATOM 675 O O . SER A 1 84 ? -21.243 5.838 6.983 1.00 89.81 84 SER A O 1
ATOM 677 N N . GLU A 1 85 ? -19.040 6.118 6.681 1.00 88.62 85 GLU A N 1
ATOM 678 C CA . GLU A 1 85 ? -19.035 5.925 5.224 1.00 88.62 85 GLU A CA 1
ATOM 679 C C . GLU A 1 85 ? -18.642 4.495 4.828 1.00 88.62 85 GLU A C 1
ATOM 681 O O . GLU A 1 85 ? -18.997 4.035 3.744 1.00 88.62 85 GLU A O 1
ATOM 686 N N . LEU A 1 86 ? -17.923 3.783 5.702 1.00 73.50 86 LEU A N 1
ATOM 687 C CA . LEU A 1 86 ? -17.427 2.428 5.448 1.00 73.50 86 LEU A CA 1
ATOM 688 C C . LEU A 1 86 ? -18.435 1.320 5.804 1.00 73.50 86 LEU A C 1
ATOM 690 O O . LEU A 1 86 ? -18.258 0.189 5.353 1.00 73.50 86 LEU A O 1
ATOM 694 N N . GLY A 1 87 ? -19.501 1.648 6.542 1.00 63.69 87 GLY A N 1
ATOM 695 C CA . GLY A 1 87 ? -20.464 0.673 7.065 1.00 63.69 87 GLY A CA 1
ATOM 696 C C . GLY A 1 87 ? -19.914 -0.122 8.259 1.00 63.69 87 GLY A C 1
ATOM 697 O O . GLY A 1 87 ? -18.701 -0.220 8.439 1.00 63.69 87 GLY A O 1
ATOM 698 N N . GLU A 1 88 ? -20.825 -0.644 9.089 1.00 52.62 88 GLU A N 1
ATOM 699 C CA . GLU A 1 88 ? -20.513 -1.504 10.253 1.00 52.62 88 GLU A CA 1
ATOM 700 C C . GLU A 1 88 ? -19.840 -2.827 9.848 1.00 52.62 88 GLU A C 1
ATOM 702 O O . GLU A 1 88 ? -20.331 -3.479 8.893 1.00 52.62 88 GLU A O 1
#

Secondary structure (DSSP, 8-state):
--HHHHHT-SS--GGGGGSHHHHHHHHHHHHHHHHHHHS-HHHHHHHHHH-HHHHHTT---HHHHHHHHHHHHHHHHHHHHTHHHH--

Foldseek 3Di:
DDLQVVQPHPDDDPCLCVVPVSVVSSLVVQLVVLCVVPVDNLLSQLCSPVNPVCSVVVHGDPVSVVSSVVVVVVVVVCCVVCVVPVDD